Protein AF-A0A3L9HUA9-F1 (afdb_monomer_lite)

Radius of gyration: 15.5 Å; chains: 1; bounding box: 36×22×49 Å

Sequence (109 aa):
MTVNRPRAERGAFPPGTEHYGRSLLGAPLIWFPATAASRESGLILAGTHGDENSSVVTLSCALRTLTPSLRRHHVVLCVNPDGCQLGLRANANGVDLNRNFPAANWKEG

Organism: Escherichia coli (NCBI:txid562)

Secondary structure (DSSP, 8-state):
--SB--GGGTTSPPS--EEEEE-TTS-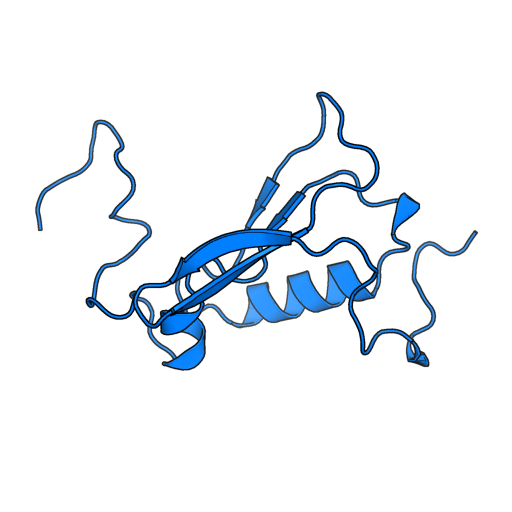EEEEB--TT--TT--EEE--SSTT-HHHHHHHHHHHHHB-GGG--SEEES-S-HHHHHHT-SS-TTS--GGG-S--TT----

Foldseek 3Di:
DDFWDDPVQLPDFDDAKDFPQAAPVGHTQIKHAQPDEDPPAEEDEDALFLLRCVQLVVVSSVRSIGDRNPGHYMYGSHRAVQRVVVNGRAHPVRDNSVLVPPDPPRDDD

InterPro domains:
  IPR000834 Peptidase M14, carboxypeptidase A [PF00246] (36-108)
  IPR000834 Peptidase M14, carboxypeptidase A [PS52035] (1-109)
  IPR043691 Murein peptide amidase A [NF007897] (1-109)

Structure (mmCIF, N/CA/C/O backbone):
data_AF-A0A3L9HUA9-F1
#
_entry.id   AF-A0A3L9HUA9-F1
#
loop_
_atom_site.group_PDB
_atom_site.id
_atom_site.type_symbol
_atom_site.label_atom_id
_atom_site.label_alt_id
_atom_site.label_comp_id
_atom_site.label_asym_id
_atom_site.label_entity_id
_atom_site.label_seq_id
_atom_site.pdbx_PDB_ins_code
_atom_site.Cartn_x
_atom_site.Cartn_y
_atom_site.Cartn_z
_atom_site.occupancy
_atom_site.B_iso_or_equiv
_atom_site.auth_seq_id
_atom_site.auth_comp_id
_atom_site.auth_asym_id
_atom_site.auth_atom_id
_atom_site.pdbx_PDB_model_num
ATOM 1 N N . MET A 1 1 ? -16.691 6.354 23.408 1.00 66.69 1 MET A N 1
ATOM 2 C CA . MET A 1 1 ? -15.641 5.523 22.771 1.00 66.69 1 MET A CA 1
ATOM 3 C C . MET A 1 1 ? -14.468 6.419 22.409 1.00 66.69 1 MET A C 1
ATOM 5 O O . MET A 1 1 ? -14.712 7.552 22.011 1.00 66.69 1 MET A O 1
ATOM 9 N N . THR A 1 2 ? -13.224 5.965 22.569 1.00 92.69 2 THR A N 1
ATOM 10 C CA . THR A 1 2 ? -12.047 6.750 22.166 1.00 92.69 2 THR A CA 1
ATOM 11 C C . THR A 1 2 ? -11.845 6.682 20.652 1.00 92.69 2 THR A C 1
ATOM 13 O O . THR A 1 2 ? -12.044 5.639 20.028 1.00 92.69 2 THR A O 1
ATOM 16 N N . VAL A 1 3 ? -11.436 7.802 20.050 1.00 96.75 3 VAL A N 1
ATOM 17 C CA . VAL A 1 3 ? -11.141 7.876 18.605 1.00 96.75 3 VAL A CA 1
ATOM 18 C C . VAL A 1 3 ? -9.875 7.089 18.255 1.00 96.75 3 VAL A C 1
ATOM 20 O O . VAL A 1 3 ? -9.780 6.499 17.182 1.00 96.75 3 VAL A O 1
ATOM 23 N N . ASN A 1 4 ? -8.924 7.042 19.190 1.00 98.31 4 ASN A N 1
ATOM 24 C CA . ASN A 1 4 ? -7.630 6.403 19.011 1.00 98.31 4 ASN A CA 1
ATOM 25 C C . ASN A 1 4 ? -7.447 5.240 19.994 1.00 98.31 4 ASN A C 1
ATOM 27 O O . ASN A 1 4 ? -7.799 5.349 21.173 1.00 98.31 4 ASN A O 1
ATOM 31 N N . ARG A 1 5 ? -6.803 4.170 19.523 1.00 97.94 5 ARG A N 1
ATOM 32 C CA . ARG A 1 5 ? -6.281 3.072 20.345 1.00 97.94 5 ARG A CA 1
ATOM 33 C C . ARG A 1 5 ? -5.233 3.582 21.344 1.00 97.94 5 ARG A C 1
ATOM 35 O O . ARG A 1 5 ? -4.486 4.511 21.002 1.00 97.94 5 ARG A O 1
ATOM 42 N N . PRO A 1 6 ? -5.098 2.981 22.538 1.00 98.12 6 PRO A N 1
ATOM 43 C CA . PRO A 1 6 ? -4.023 3.303 23.476 1.00 98.12 6 PRO A CA 1
ATOM 44 C C . PRO A 1 6 ? -2.648 3.208 22.811 1.00 98.12 6 PRO A C 1
ATOM 46 O O . PRO A 1 6 ? -2.394 2.289 22.037 1.00 98.12 6 PRO A O 1
ATOM 49 N N . ARG A 1 7 ? -1.740 4.154 23.093 1.00 98.25 7 ARG A N 1
ATOM 50 C CA . ARG A 1 7 ? -0.417 4.206 22.437 1.00 98.25 7 ARG A CA 1
ATOM 51 C C . ARG A 1 7 ? 0.388 2.915 22.631 1.00 98.25 7 ARG A C 1
ATOM 53 O O . ARG A 1 7 ? 1.042 2.482 21.689 1.00 98.25 7 ARG A O 1
ATOM 60 N N . ALA A 1 8 ? 0.297 2.305 23.814 1.00 98.38 8 ALA A N 1
ATOM 61 C CA . ALA A 1 8 ? 0.991 1.064 24.164 1.00 98.38 8 ALA A CA 1
ATOM 62 C C . ALA A 1 8 ? 0.590 -0.135 23.283 1.00 98.38 8 ALA A C 1
ATOM 64 O O . ALA A 1 8 ? 1.370 -1.063 23.120 1.00 98.38 8 ALA A O 1
ATOM 65 N N . GLU A 1 9 ? -0.590 -0.099 22.664 1.00 97.75 9 GLU A N 1
ATOM 66 C CA . GLU A 1 9 ? -1.117 -1.214 21.876 1.00 97.75 9 GLU A CA 1
ATOM 67 C C . GLU A 1 9 ? -0.851 -1.062 20.373 1.00 97.75 9 GLU A C 1
ATOM 69 O O . GLU A 1 9 ? -1.233 -1.928 19.596 1.00 97.75 9 GLU A O 1
ATOM 74 N N . ARG A 1 10 ? -0.221 0.024 19.906 1.00 98.44 10 ARG A N 1
ATOM 75 C CA . ARG A 1 10 ? -0.107 0.358 18.466 1.00 98.44 10 ARG A CA 1
ATOM 76 C C . ARG A 1 10 ? 1.043 -0.343 17.734 1.00 98.44 10 ARG A C 1
ATOM 78 O O . ARG A 1 10 ? 1.392 0.075 16.630 1.00 98.44 10 ARG A O 1
ATOM 85 N N . GLY A 1 11 ? 1.648 -1.368 18.334 1.00 98.31 11 GLY A N 1
ATOM 86 C CA . GLY A 1 11 ? 2.727 -2.147 17.714 1.00 98.31 11 GLY A CA 1
ATOM 87 C C . GLY A 1 11 ? 2.234 -3.020 16.558 1.00 98.31 11 GLY A C 1
ATOM 88 O O . GLY A 1 11 ? 2.845 -3.036 15.496 1.00 98.31 11 GLY A O 1
ATOM 89 N N . ALA A 1 12 ? 1.085 -3.675 16.736 1.00 98.31 12 ALA A N 1
ATOM 90 C CA . ALA A 1 12 ? 0.468 -4.528 15.723 1.00 98.31 12 ALA A CA 1
ATOM 91 C C . ALA A 1 12 ? -0.652 -3.809 14.955 1.00 98.31 12 ALA A C 1
ATOM 93 O O . ALA A 1 12 ? -1.355 -2.935 15.489 1.00 98.31 12 ALA A O 1
ATOM 94 N N . PHE A 1 13 ? -0.859 -4.225 13.705 1.00 98.38 13 PHE A N 1
ATOM 95 C CA . PHE A 1 13 ? -2.059 -3.871 12.954 1.00 98.38 13 PHE A CA 1
ATOM 96 C C . PHE A 1 13 ? -3.309 -4.480 13.601 1.00 98.38 13 PHE A C 1
ATOM 98 O O . PHE A 1 13 ? -3.230 -5.549 14.208 1.00 98.38 13 PHE A O 1
ATOM 105 N N . PRO A 1 14 ? -4.470 -3.807 13.510 1.00 95.81 14 PRO A N 1
ATOM 106 C CA . PRO A 1 14 ? -5.731 -4.484 13.788 1.00 95.81 14 PRO A CA 1
ATOM 107 C C . PRO A 1 14 ? -5.932 -5.666 12.809 1.00 95.81 14 PRO A C 1
ATOM 109 O O . PRO A 1 14 ? -5.352 -5.644 11.721 1.00 95.81 14 PRO A O 1
ATOM 112 N N . PRO A 1 15 ? -6.746 -6.679 13.161 1.00 95.44 15 PRO A N 1
ATOM 113 C CA . PRO A 1 15 ? -7.022 -7.824 12.289 1.00 95.44 15 PRO A CA 1
ATOM 114 C C . PRO A 1 15 ? -7.628 -7.436 10.928 1.00 95.44 15 PRO A C 1
ATOM 116 O O . PRO A 1 15 ? -8.140 -6.327 10.760 1.00 95.44 15 PRO A O 1
ATOM 119 N N . GLY A 1 16 ? -7.629 -8.384 9.984 1.00 94.44 16 GLY A N 1
ATOM 120 C CA . GLY A 1 16 ? -8.242 -8.213 8.658 1.00 94.44 16 GLY A CA 1
ATOM 121 C C . GLY A 1 16 ? -7.282 -7.704 7.581 1.00 94.44 16 GLY A C 1
ATOM 122 O O . GLY A 1 16 ? -7.691 -6.963 6.698 1.00 94.44 16 GLY A O 1
ATOM 123 N N . THR A 1 17 ? -5.997 -8.050 7.677 1.00 97.56 17 THR A N 1
ATOM 124 C CA . THR A 1 17 ? -5.061 -7.875 6.560 1.00 97.56 17 THR A CA 1
ATOM 125 C C . THR A 1 17 ? -5.328 -8.933 5.494 1.00 97.56 17 THR A C 1
ATOM 127 O O . THR A 1 17 ? -5.606 -10.084 5.824 1.00 97.56 17 THR A O 1
ATOM 130 N N . GLU A 1 18 ? -5.191 -8.563 4.227 1.00 98.56 18 GLU A N 1
ATOM 131 C CA . GLU A 1 18 ? -5.366 -9.466 3.091 1.00 98.56 18 GLU A CA 1
ATOM 132 C C . GLU A 1 18 ? -4.245 -9.279 2.065 1.00 98.56 18 GLU A C 1
ATOM 134 O O . GLU A 1 18 ? -3.539 -8.265 2.065 1.00 98.56 18 GLU A O 1
ATOM 139 N N . HIS A 1 19 ? -4.073 -10.262 1.178 1.00 98.62 19 HIS A N 1
ATOM 140 C CA . HIS A 1 19 ? -3.104 -10.209 0.085 1.00 98.62 19 HIS A CA 1
ATOM 141 C C . HIS A 1 19 ? -3.830 -10.072 -1.253 1.00 98.62 19 HIS A C 1
ATOM 143 O O . HIS A 1 19 ? -4.748 -10.839 -1.529 1.00 98.62 19 HIS A O 1
ATOM 149 N N . TYR A 1 20 ? -3.394 -9.136 -2.095 1.00 98.56 20 TYR A N 1
ATOM 150 C CA . TYR A 1 20 ? -3.956 -8.921 -3.435 1.00 98.56 20 TYR A CA 1
ATOM 151 C C . TYR A 1 20 ? -2.999 -9.325 -4.566 1.00 98.56 20 TYR A C 1
ATOM 153 O O . TYR A 1 20 ? -3.291 -9.116 -5.740 1.00 98.56 20 TYR A O 1
ATOM 161 N N . GLY A 1 21 ? -1.850 -9.914 -4.226 1.00 98.62 21 GLY A N 1
ATOM 162 C CA . GLY A 1 21 ? -0.885 -10.407 -5.199 1.00 98.62 21 GLY A CA 1
ATOM 163 C C . GLY A 1 21 ? 0.498 -10.621 -4.599 1.00 98.62 21 GLY A C 1
ATOM 164 O O . GLY A 1 21 ? 0.663 -10.732 -3.380 1.00 98.62 21 GLY A O 1
ATOM 165 N N . ARG A 1 22 ? 1.499 -10.668 -5.477 1.00 98.81 22 ARG A N 1
ATOM 166 C CA . ARG A 1 22 ? 2.917 -10.723 -5.121 1.00 98.81 22 ARG A CA 1
ATOM 167 C C . ARG A 1 22 ? 3.705 -9.729 -5.962 1.00 98.81 22 ARG A C 1
ATOM 169 O O . ARG A 1 22 ? 3.343 -9.468 -7.107 1.00 98.81 22 ARG A O 1
ATOM 176 N N . SER A 1 23 ? 4.755 -9.177 -5.373 1.00 98.81 23 SER A N 1
ATOM 177 C CA . SER A 1 23 ? 5.747 -8.370 -6.069 1.00 98.81 23 SER A CA 1
ATOM 178 C C . SER A 1 23 ? 6.628 -9.240 -6.967 1.00 98.81 23 SER A C 1
ATOM 180 O O . SER A 1 23 ? 6.525 -10.471 -6.957 1.00 98.81 23 SER A O 1
ATOM 182 N N . LEU A 1 24 ? 7.517 -8.604 -7.730 1.00 98.62 24 LEU A N 1
ATOM 183 C CA . LEU A 1 24 ? 8.405 -9.311 -8.646 1.00 98.62 24 LEU A CA 1
ATOM 184 C C . LEU A 1 24 ? 9.377 -10.226 -7.891 1.00 98.62 24 LEU A C 1
ATOM 186 O O . LEU A 1 24 ? 9.596 -11.360 -8.307 1.00 98.62 24 LEU A O 1
ATOM 190 N N . LEU A 1 25 ? 9.914 -9.759 -6.761 1.00 98.69 25 LEU A N 1
ATOM 191 C CA . LEU A 1 25 ? 10.805 -10.552 -5.909 1.00 98.69 25 LEU A CA 1
ATOM 192 C C . LEU A 1 25 ? 10.050 -11.506 -4.965 1.00 98.69 25 LEU A C 1
ATOM 194 O O . LEU A 1 25 ? 10.666 -12.207 -4.165 1.00 98.69 25 LEU A O 1
ATOM 198 N N . GLY A 1 26 ? 8.718 -11.564 -5.062 1.00 98.62 26 GLY A N 1
ATOM 199 C CA . GLY A 1 26 ? 7.881 -12.529 -4.352 1.00 98.62 26 GLY A CA 1
ATOM 200 C C . GLY A 1 26 ? 7.335 -12.066 -3.000 1.00 98.62 26 GLY A C 1
ATOM 201 O O . GLY A 1 26 ? 6.662 -12.857 -2.333 1.00 98.62 26 GLY A O 1
ATOM 202 N N . ALA A 1 27 ? 7.558 -10.810 -2.598 1.00 98.69 27 ALA A N 1
ATOM 203 C CA . ALA A 1 27 ? 6.943 -10.244 -1.399 1.00 98.69 27 ALA A CA 1
ATOM 204 C C . ALA A 1 27 ? 5.410 -10.154 -1.565 1.00 98.69 27 ALA A C 1
ATOM 206 O O . ALA A 1 27 ? 4.920 -9.895 -2.667 1.00 98.69 27 ALA A O 1
ATOM 207 N N . PRO A 1 28 ? 4.611 -10.370 -0.506 1.00 98.75 28 PRO A N 1
ATOM 208 C CA . PRO A 1 28 ? 3.163 -10.236 -0.599 1.00 98.75 28 PRO A CA 1
ATOM 209 C C . PRO A 1 28 ? 2.766 -8.777 -0.845 1.00 98.75 28 PRO A C 1
ATOM 211 O O . PRO A 1 28 ? 3.259 -7.861 -0.187 1.00 98.75 28 PRO A O 1
ATOM 214 N N . LEU A 1 29 ? 1.816 -8.569 -1.754 1.00 98.88 29 LEU A N 1
ATOM 215 C CA . LEU A 1 29 ? 1.141 -7.286 -1.903 1.00 98.88 29 LEU A CA 1
ATOM 216 C C . LEU A 1 29 ? -0.027 -7.239 -0.917 1.00 98.88 29 LEU A C 1
ATOM 218 O O . LEU A 1 29 ? -0.966 -8.027 -1.027 1.00 98.88 29 LEU A O 1
ATOM 222 N N . ILE A 1 30 ? 0.060 -6.346 0.070 1.00 98.81 30 ILE A N 1
ATOM 223 C CA . ILE A 1 30 ? -0.819 -6.332 1.247 1.00 98.81 30 ILE A CA 1
ATOM 224 C C . ILE A 1 30 ? -1.799 -5.162 1.180 1.00 98.81 30 ILE A C 1
ATOM 226 O O . ILE A 1 30 ? -1.409 -4.025 0.902 1.00 98.81 30 ILE A O 1
ATOM 230 N N . TRP A 1 31 ? -3.061 -5.423 1.512 1.00 98.75 31 TRP A N 1
ATOM 231 C CA . TRP A 1 31 ? -4.078 -4.390 1.677 1.00 98.75 31 TRP A CA 1
ATOM 232 C C . TRP A 1 31 ? -4.952 -4.639 2.911 1.00 98.75 31 TRP A C 1
ATOM 234 O O . TRP A 1 31 ? -4.997 -5.737 3.464 1.00 98.75 31 TRP A O 1
ATOM 244 N N . PHE A 1 32 ? -5.634 -3.585 3.356 1.00 98.69 32 PHE A N 1
ATOM 245 C CA . PHE A 1 32 ? -6.519 -3.584 4.517 1.00 98.69 32 PHE A CA 1
ATOM 246 C C . PHE A 1 32 ? -7.919 -3.131 4.077 1.00 98.69 32 PHE A C 1
ATOM 248 O O . PHE A 1 32 ? -8.167 -1.919 3.963 1.00 98.69 32 PHE A O 1
ATOM 255 N N . PRO A 1 33 ? -8.855 -4.066 3.828 1.00 98.44 33 PRO A N 1
ATOM 256 C CA . PRO A 1 33 ? -10.224 -3.745 3.438 1.00 98.44 33 PRO A CA 1
ATOM 257 C C . PRO A 1 33 ? -10.921 -2.875 4.486 1.00 98.44 33 PRO A C 1
ATOM 259 O O . PRO A 1 33 ? -10.694 -3.069 5.682 1.00 98.44 33 PRO A O 1
ATOM 262 N N . ALA A 1 34 ? -11.730 -1.886 4.081 1.00 98.06 34 ALA A N 1
ATOM 263 C CA . ALA A 1 34 ? -12.568 -1.102 4.998 1.00 98.06 34 ALA A CA 1
ATOM 264 C C . ALA A 1 34 ? -13.413 -2.031 5.887 1.00 98.06 34 ALA A C 1
ATOM 266 O O . ALA A 1 34 ? -13.912 -3.045 5.410 1.00 98.06 34 ALA A O 1
ATOM 267 N N . THR A 1 35 ? -13.577 -1.700 7.172 1.00 95.06 35 THR A N 1
ATOM 268 C CA . THR A 1 35 ? -14.263 -2.594 8.129 1.00 95.06 35 THR A CA 1
ATOM 269 C C . THR A 1 35 ? -15.740 -2.800 7.801 1.00 95.06 35 THR A C 1
ATOM 271 O O . THR A 1 35 ? -16.274 -3.876 8.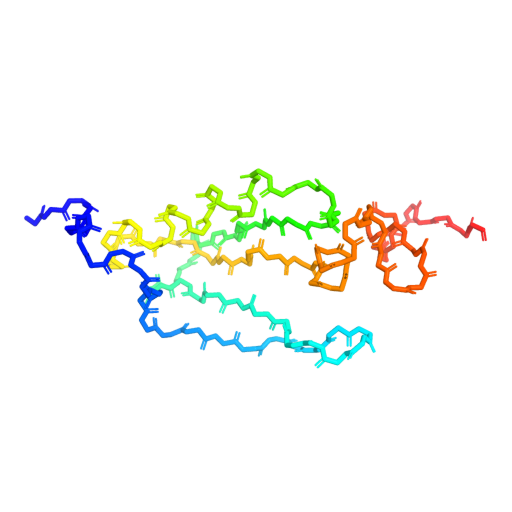043 1.00 95.06 35 THR A O 1
ATOM 274 N N . ALA A 1 36 ? -16.384 -1.785 7.225 1.00 94.69 36 ALA A N 1
ATOM 275 C CA . ALA A 1 36 ? -17.722 -1.857 6.653 1.00 94.69 36 ALA A CA 1
ATOM 276 C C . ALA A 1 36 ? -17.749 -1.000 5.381 1.00 94.69 36 ALA A C 1
ATOM 278 O O . ALA A 1 36 ? -18.090 0.185 5.426 1.00 94.69 36 ALA A O 1
ATOM 279 N N . ALA A 1 37 ? -17.292 -1.583 4.269 1.00 97.06 37 ALA A N 1
ATOM 280 C CA . ALA A 1 37 ? -17.238 -0.895 2.985 1.00 97.06 37 ALA A CA 1
ATOM 281 C C . ALA A 1 37 ? -18.643 -0.478 2.515 1.00 97.06 37 ALA A C 1
ATOM 283 O O . ALA A 1 37 ? -19.614 -1.216 2.685 1.00 97.06 37 ALA A O 1
ATOM 284 N N . SER A 1 38 ? -18.752 0.706 1.918 1.00 97.75 38 SER A N 1
ATOM 285 C CA . SER A 1 38 ? -19.990 1.231 1.337 1.00 97.75 38 SER A CA 1
ATOM 286 C C . SER A 1 38 ? -19.709 1.924 0.003 1.00 97.75 38 SER A C 1
ATOM 288 O O . SER A 1 38 ? -18.570 1.974 -0.456 1.00 97.75 38 SER A O 1
ATOM 290 N N . ARG A 1 39 ? -20.743 2.507 -0.617 1.00 98.06 39 ARG A N 1
ATOM 291 C CA . ARG A 1 39 ? -20.595 3.313 -1.841 1.00 98.06 39 ARG A CA 1
ATOM 292 C C . ARG A 1 39 ? -19.635 4.502 -1.675 1.00 98.06 39 ARG A C 1
ATOM 294 O O . ARG A 1 39 ? -19.051 4.944 -2.654 1.00 98.06 39 ARG A O 1
ATOM 301 N N . GLU A 1 40 ? -19.459 4.979 -0.444 1.00 98.12 40 GLU A N 1
ATOM 302 C CA . GLU A 1 40 ? -18.577 6.101 -0.096 1.00 98.12 40 GLU A CA 1
ATOM 303 C C . GLU A 1 40 ? -17.133 5.653 0.210 1.00 98.12 40 GLU A C 1
ATOM 305 O O . GLU A 1 40 ? -16.257 6.467 0.517 1.00 98.12 40 GLU A O 1
ATOM 310 N N . SER A 1 41 ? -16.853 4.347 0.186 1.00 98.69 41 SER A N 1
ATOM 311 C CA . SER A 1 41 ? -15.525 3.823 0.491 1.00 98.69 41 SER A CA 1
ATOM 312 C C . SER A 1 41 ? -14.547 4.072 -0.655 1.00 98.69 41 SER A C 1
ATOM 314 O O . SER A 1 41 ? -14.546 3.374 -1.661 1.00 98.69 41 SER A O 1
ATOM 316 N N . GLY A 1 42 ? -13.657 5.045 -0.465 1.00 98.75 42 GLY A N 1
ATOM 317 C CA . GLY A 1 42 ? -12.455 5.210 -1.283 1.00 98.75 42 GLY A CA 1
ATOM 318 C C . GLY A 1 42 ? -11.300 4.256 -0.938 1.00 98.75 42 GLY A C 1
ATOM 319 O O . GLY A 1 42 ? -11.389 3.406 -0.043 1.00 98.75 42 GLY A O 1
ATOM 320 N N . LEU A 1 43 ? -10.182 4.461 -1.636 1.00 98.81 43 LEU A N 1
ATOM 321 C CA . LEU A 1 43 ? -8.917 3.744 -1.478 1.00 98.81 43 LEU A CA 1
ATOM 322 C C . LEU A 1 43 ? -7.790 4.741 -1.183 1.00 98.81 43 LEU A C 1
ATOM 324 O O . LEU A 1 43 ? -7.604 5.706 -1.920 1.00 98.81 43 LEU A O 1
ATOM 328 N N . ILE A 1 44 ? -7.033 4.490 -0.117 1.00 98.88 44 ILE A N 1
ATOM 329 C CA . ILE A 1 44 ? -5.852 5.272 0.257 1.00 98.88 44 ILE A CA 1
ATOM 330 C C . ILE A 1 44 ? -4.611 4.437 -0.067 1.00 98.88 44 ILE A C 1
ATOM 332 O O . ILE A 1 44 ? -4.462 3.321 0.436 1.00 98.88 44 ILE A O 1
ATOM 336 N N . LEU A 1 45 ? -3.730 4.981 -0.905 1.00 98.69 45 LEU A N 1
ATOM 337 C CA . LEU A 1 45 ? -2.503 4.333 -1.368 1.00 98.69 45 LEU A CA 1
ATOM 338 C C . LEU A 1 45 ? -1.271 5.093 -0.868 1.00 98.69 45 LEU A C 1
ATOM 340 O O . LEU A 1 45 ? -1.290 6.321 -0.781 1.00 98.69 45 LEU A O 1
ATOM 344 N N . ALA A 1 46 ? -0.195 4.362 -0.597 1.00 98.75 46 ALA A N 1
ATOM 345 C CA . ALA A 1 46 ? 1.137 4.905 -0.355 1.00 98.75 46 ALA A CA 1
ATOM 346 C C . ALA A 1 46 ? 2.220 3.979 -0.939 1.00 98.75 46 ALA A C 1
ATOM 348 O O . ALA A 1 46 ? 1.949 2.829 -1.300 1.00 98.75 46 ALA A O 1
ATOM 349 N N . GLY A 1 47 ? 3.450 4.492 -1.044 1.00 98.50 47 GLY A N 1
ATOM 350 C CA . GLY A 1 47 ? 4.615 3.718 -1.482 1.00 98.50 47 GLY A CA 1
ATOM 351 C C . GLY A 1 47 ? 4.523 3.215 -2.923 1.00 98.50 47 GLY A C 1
ATOM 352 O O . GLY A 1 47 ? 4.878 2.068 -3.187 1.00 98.50 47 GLY A O 1
ATOM 353 N N . THR A 1 48 ? 4.002 4.031 -3.848 1.00 98.81 48 THR A N 1
ATOM 354 C CA . THR A 1 48 ? 4.107 3.748 -5.293 1.00 98.81 48 THR A CA 1
ATOM 355 C C . THR A 1 48 ? 5.564 3.796 -5.738 1.00 98.81 48 THR A C 1
ATOM 357 O O . THR A 1 48 ? 6.012 2.912 -6.467 1.00 98.81 48 THR A O 1
ATOM 360 N N . HIS A 1 49 ? 6.319 4.778 -5.242 1.00 98.81 49 HIS A N 1
ATOM 361 C CA . HIS A 1 49 ? 7.775 4.771 -5.298 1.00 98.81 49 HIS A CA 1
ATOM 362 C C . HIS A 1 49 ? 8.340 4.314 -3.953 1.00 98.81 49 HIS A C 1
ATOM 364 O O . HIS A 1 49 ? 7.809 4.665 -2.898 1.00 98.81 49 HIS A O 1
ATOM 370 N N . GLY A 1 50 ? 9.396 3.505 -3.986 1.00 98.19 50 GLY A N 1
ATOM 371 C CA . GLY A 1 50 ? 9.953 2.880 -2.787 1.00 98.19 50 GLY A CA 1
ATOM 372 C C . GLY A 1 50 ? 10.832 3.790 -1.926 1.00 98.19 50 GLY A C 1
ATOM 373 O O . GLY A 1 50 ? 11.094 3.486 -0.766 1.00 98.19 50 GLY A O 1
ATOM 374 N N . ASP A 1 51 ? 11.266 4.931 -2.453 1.00 97.69 51 ASP A N 1
ATOM 375 C CA . ASP A 1 51 ? 12.017 5.953 -1.721 1.00 97.69 51 ASP A CA 1
ATOM 376 C C . ASP A 1 51 ? 11.108 6.968 -0.991 1.00 97.69 51 ASP A C 1
ATOM 378 O O . ASP A 1 51 ? 11.559 7.677 -0.089 1.00 97.69 51 ASP A O 1
ATOM 382 N N . GLU A 1 52 ? 9.800 6.979 -1.269 1.00 97.38 52 GLU A N 1
ATOM 383 C CA . GLU A 1 52 ? 8.796 7.877 -0.668 1.00 97.38 52 GLU A CA 1
ATOM 384 C C . GLU A 1 52 ? 8.271 7.380 0.706 1.00 97.38 52 GLU A C 1
ATOM 386 O O . GLU A 1 52 ? 7.069 7.348 0.996 1.00 97.38 52 GLU A O 1
ATOM 391 N N . ASN A 1 53 ? 9.194 7.002 1.595 1.00 96.12 53 ASN A N 1
ATOM 392 C CA . ASN A 1 53 ? 8.924 6.229 2.818 1.00 96.12 53 ASN A CA 1
ATOM 393 C C . ASN A 1 53 ? 8.114 6.949 3.911 1.00 96.12 53 ASN A C 1
ATOM 395 O O . ASN A 1 53 ? 7.443 6.301 4.721 1.00 96.12 53 ASN A O 1
ATOM 399 N N . SER A 1 54 ? 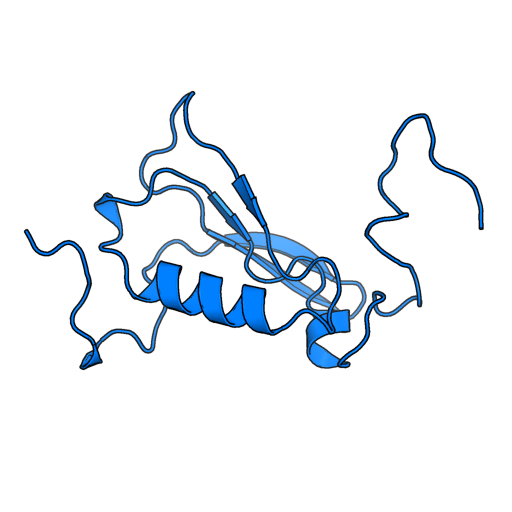8.152 8.282 3.968 1.00 98.31 54 SER A N 1
ATOM 400 C CA . SER A 1 54 ? 7.481 9.049 5.031 1.00 98.31 54 SER A CA 1
ATOM 401 C C . SER A 1 54 ? 5.965 8.820 5.039 1.00 98.31 54 SER A C 1
ATOM 403 O O . SER A 1 54 ? 5.357 8.666 6.104 1.00 98.31 54 SER A O 1
ATOM 405 N N . SER A 1 55 ? 5.361 8.728 3.852 1.00 97.94 55 SER A N 1
ATOM 406 C CA . SER A 1 55 ? 3.928 8.489 3.666 1.00 97.94 55 SER A CA 1
ATOM 407 C C . SER A 1 55 ? 3.519 7.072 4.085 1.00 97.94 55 SER A C 1
ATOM 409 O O . SER A 1 55 ? 2.531 6.913 4.803 1.00 97.94 55 SER A O 1
ATOM 411 N N . VAL A 1 56 ? 4.326 6.060 3.743 1.00 98.69 56 VAL A N 1
ATOM 412 C CA . VAL A 1 56 ? 4.136 4.651 4.132 1.00 98.69 56 VAL A CA 1
ATOM 413 C C . VAL A 1 56 ? 4.087 4.517 5.654 1.00 98.69 56 VAL A C 1
ATOM 415 O O . VAL A 1 56 ? 3.150 3.940 6.216 1.00 98.69 56 VAL A O 1
ATOM 418 N N . VAL A 1 57 ? 5.068 5.107 6.346 1.00 98.75 57 VAL A N 1
ATOM 419 C CA . VAL A 1 57 ? 5.141 5.077 7.814 1.00 98.75 57 VAL A CA 1
ATOM 420 C C . VAL A 1 57 ? 3.988 5.863 8.437 1.00 98.75 57 VAL A C 1
ATOM 422 O O . VAL A 1 57 ? 3.363 5.384 9.385 1.00 98.75 57 VAL A O 1
ATOM 425 N N . THR A 1 58 ? 3.657 7.035 7.893 1.00 98.88 58 THR A N 1
ATOM 426 C CA . THR A 1 58 ? 2.566 7.881 8.403 1.00 98.88 58 THR A CA 1
ATOM 427 C C . THR A 1 58 ? 1.216 7.177 8.287 1.00 98.88 58 THR A C 1
ATOM 429 O O . THR A 1 58 ? 0.466 7.115 9.264 1.00 98.88 58 THR A O 1
ATOM 432 N N . LEU A 1 59 ? 0.927 6.568 7.136 1.00 98.81 59 LEU A N 1
ATOM 433 C CA . LEU A 1 59 ? -0.311 5.829 6.904 1.00 98.81 59 LEU A CA 1
ATOM 434 C C . LEU A 1 59 ? -0.377 4.555 7.759 1.00 98.81 59 LEU A C 1
ATOM 436 O O . LEU A 1 59 ? -1.422 4.261 8.339 1.00 98.81 59 LEU A O 1
ATOM 440 N N . SER A 1 60 ? 0.747 3.852 7.932 1.00 98.81 60 SER A N 1
ATOM 441 C CA . SER A 1 60 ? 0.862 2.719 8.863 1.00 98.81 60 SER A CA 1
ATOM 442 C C . SER A 1 60 ? 0.556 3.139 10.304 1.00 98.81 60 SER A C 1
ATOM 444 O O . SER A 1 60 ? -0.206 2.471 11.006 1.00 98.81 60 SER A O 1
ATOM 446 N N . CYS A 1 61 ? 1.106 4.272 10.752 1.00 98.81 61 CYS A N 1
ATOM 447 C CA . CYS A 1 61 ? 0.834 4.836 12.072 1.00 98.81 61 CYS A CA 1
ATOM 448 C C . CYS A 1 61 ? -0.638 5.228 12.234 1.00 98.81 61 CYS A C 1
ATOM 450 O O . CYS A 1 61 ? -1.226 4.918 13.272 1.00 98.81 61 CYS A O 1
ATOM 452 N N . ALA A 1 62 ? -1.244 5.864 11.228 1.00 98.69 62 ALA A N 1
ATOM 453 C CA . ALA A 1 62 ? -2.661 6.218 11.240 1.00 98.69 62 ALA A CA 1
ATOM 454 C C . ALA A 1 62 ? -3.546 4.964 11.343 1.00 98.69 62 ALA A C 1
ATOM 456 O O . ALA A 1 62 ? -4.410 4.892 12.218 1.00 98.69 62 ALA A O 1
ATOM 457 N N . LEU A 1 63 ? -3.261 3.936 10.536 1.00 98.56 63 LEU A N 1
ATOM 458 C CA . LEU A 1 63 ? -3.982 2.662 10.533 1.00 98.56 63 LEU A CA 1
ATOM 459 C C . LEU A 1 63 ? -3.873 1.908 11.871 1.00 98.56 63 LEU A C 1
ATOM 461 O O . LEU A 1 63 ? -4.851 1.319 12.326 1.00 98.56 63 LEU A O 1
ATOM 465 N N . ARG A 1 64 ? -2.706 1.942 12.530 1.00 98.69 64 ARG A N 1
ATOM 466 C CA . ARG A 1 64 ? -2.499 1.342 13.865 1.00 98.69 64 ARG A CA 1
ATOM 467 C C . ARG A 1 64 ? -3.068 2.184 15.010 1.00 98.69 64 ARG A C 1
ATOM 469 O O . ARG A 1 64 ? -3.242 1.672 16.114 1.00 98.69 64 ARG A O 1
ATOM 476 N N . THR A 1 65 ? -3.337 3.466 14.766 1.00 98.69 65 THR A N 1
ATOM 477 C CA . THR A 1 65 ? -3.805 4.423 15.778 1.00 98.69 65 THR A CA 1
ATOM 478 C C . THR A 1 65 ? -5.321 4.529 15.826 1.00 98.69 65 THR A C 1
ATOM 480 O O . THR A 1 65 ? -5.876 4.521 16.923 1.00 98.69 65 THR A O 1
ATOM 483 N N . LEU A 1 66 ? -5.987 4.646 14.678 1.00 98.44 66 LEU A N 1
ATOM 484 C CA . LEU A 1 66 ? -7.432 4.847 14.610 1.00 98.44 66 LEU A CA 1
ATOM 485 C C . LEU A 1 66 ? -8.179 3.631 15.179 1.00 98.44 66 LEU A C 1
ATOM 487 O O . LEU A 1 66 ? -7.814 2.483 14.916 1.00 98.44 66 LEU A O 1
ATOM 491 N N . THR A 1 67 ? -9.250 3.871 15.936 1.00 97.94 67 THR A N 1
ATOM 492 C CA . THR A 1 67 ? -10.166 2.803 16.356 1.00 97.94 67 THR A CA 1
ATOM 493 C C . THR A 1 67 ? -10.736 2.096 15.110 1.00 97.94 67 THR A C 1
ATOM 495 O O . THR A 1 67 ? -11.358 2.765 14.281 1.00 97.94 67 THR A O 1
ATOM 498 N N . PRO A 1 68 ? -10.561 0.766 14.937 1.00 97.25 68 PRO A N 1
ATOM 499 C CA . PRO A 1 68 ? -10.818 0.094 13.654 1.00 97.25 68 PRO A CA 1
ATOM 500 C C . PRO A 1 68 ? -12.237 0.260 13.090 1.00 97.25 68 PRO A C 1
ATOM 502 O O . PRO A 1 68 ? -12.407 0.369 11.876 1.00 97.25 68 PRO A O 1
ATOM 505 N N . SER A 1 69 ? -13.254 0.334 13.953 1.00 96.56 69 SER A N 1
ATOM 506 C CA . SER A 1 69 ? -14.656 0.527 13.552 1.00 96.56 69 SER A CA 1
ATOM 507 C C . SER A 1 69 ? -14.937 1.879 12.883 1.00 96.56 69 SER A C 1
ATOM 509 O O . SER A 1 69 ? -15.963 2.030 12.228 1.00 96.56 69 SER A O 1
ATOM 511 N N . LEU A 1 70 ? -14.033 2.857 13.007 1.00 97.12 70 LEU A N 1
ATOM 512 C CA . LEU A 1 70 ? -14.175 4.183 12.397 1.00 97.12 70 LEU A CA 1
ATOM 513 C C . LEU A 1 70 ? -13.580 4.268 10.982 1.00 97.12 70 LEU A C 1
ATOM 515 O O . LEU A 1 70 ? -13.745 5.282 10.306 1.00 97.12 70 LEU A O 1
ATOM 519 N N . ARG A 1 71 ? -12.876 3.232 10.513 1.00 97.75 71 ARG A N 1
ATOM 520 C CA . ARG A 1 71 ? -12.183 3.250 9.220 1.00 97.75 71 ARG A CA 1
ATOM 521 C C . ARG A 1 71 ? -13.151 3.028 8.053 1.00 97.75 71 ARG A C 1
ATOM 523 O O . ARG A 1 71 ? -13.638 1.922 7.845 1.00 97.75 71 ARG A O 1
ATOM 530 N N . ARG A 1 72 ? -13.370 4.077 7.253 1.00 98.19 72 ARG A N 1
ATOM 531 C CA . ARG A 1 72 ? -14.302 4.081 6.104 1.00 98.19 72 ARG A CA 1
ATOM 532 C C . ARG A 1 72 ? -13.683 3.676 4.764 1.00 98.19 72 ARG A C 1
ATOM 534 O O . ARG A 1 72 ? -14.418 3.349 3.837 1.00 98.19 72 ARG A O 1
ATOM 541 N N . HIS A 1 73 ? -12.358 3.707 4.658 1.00 98.75 73 HIS A N 1
ATOM 542 C CA . HIS A 1 73 ? -11.635 3.539 3.396 1.00 98.75 73 HIS A CA 1
ATOM 543 C C . HIS A 1 73 ? -10.696 2.331 3.432 1.00 98.75 73 HIS A C 1
ATOM 545 O O . HIS A 1 73 ? -10.203 1.927 4.496 1.00 98.75 73 HIS A O 1
ATOM 551 N N . HIS A 1 74 ? -10.465 1.760 2.253 1.00 98.75 74 HIS A N 1
ATOM 552 C CA . HIS A 1 74 ? -9.473 0.713 2.034 1.00 98.75 74 HIS A CA 1
ATOM 553 C C . HIS A 1 74 ? -8.067 1.320 2.081 1.00 98.75 74 HIS A C 1
ATOM 555 O O . HIS A 1 74 ? -7.888 2.499 1.768 1.00 98.75 74 HIS A O 1
ATOM 561 N N . VAL A 1 75 ? -7.068 0.529 2.476 1.00 98.88 75 VAL A N 1
ATOM 562 C CA . VAL A 1 75 ? -5.685 1.008 2.616 1.00 98.88 75 VAL A CA 1
ATOM 563 C C . VAL A 1 75 ? -4.700 0.034 1.976 1.00 98.88 75 VAL A C 1
ATOM 565 O O . VAL A 1 75 ? -4.753 -1.160 2.257 1.00 98.88 75 VAL A O 1
ATOM 568 N N . VAL A 1 76 ? -3.756 0.553 1.191 1.00 98.88 76 VAL A N 1
ATOM 569 C CA . VAL A 1 76 ? -2.520 -0.141 0.787 1.00 98.88 76 VAL A CA 1
ATOM 570 C C . VAL A 1 76 ? -1.345 0.688 1.288 1.00 98.88 76 VAL A C 1
ATOM 572 O O . VAL A 1 76 ? -1.231 1.866 0.955 1.00 98.88 76 VAL A O 1
ATOM 575 N N . LEU A 1 77 ? -0.485 0.088 2.112 1.00 98.75 77 LEU A N 1
ATOM 576 C CA . LEU A 1 77 ? 0.614 0.817 2.755 1.00 98.75 77 LEU A CA 1
ATOM 577 C C . LEU A 1 77 ? 1.831 1.006 1.847 1.00 98.75 77 LEU A C 1
ATOM 579 O O . LEU A 1 77 ? 2.433 2.070 1.887 1.00 98.75 77 LEU A O 1
ATOM 583 N N . CYS A 1 78 ? 2.205 -0.007 1.067 1.00 98.75 78 CYS A N 1
ATOM 584 C CA . CYS A 1 78 ? 3.280 0.089 0.078 1.00 98.75 78 CYS A CA 1
ATOM 585 C C . CYS A 1 78 ? 2.847 -0.697 -1.169 1.00 98.75 78 CYS A C 1
ATOM 587 O O . CYS A 1 78 ? 2.642 -1.911 -1.113 1.00 98.75 78 CYS A O 1
ATOM 589 N N . VAL A 1 79 ? 2.652 0.020 -2.277 1.00 98.88 79 VAL A N 1
ATOM 590 C CA . VAL A 1 79 ? 2.354 -0.553 -3.601 1.00 98.88 79 VAL A CA 1
ATOM 591 C C . VAL A 1 79 ? 3.590 -1.256 -4.179 1.00 98.88 79 VAL A C 1
ATOM 593 O O . VAL A 1 79 ? 3.459 -2.276 -4.849 1.00 98.88 79 VAL A O 1
ATOM 596 N N . ASN A 1 80 ? 4.788 -0.745 -3.885 1.00 98.88 80 ASN A N 1
ATOM 597 C CA . ASN A 1 80 ? 6.069 -1.240 -4.386 1.00 98.88 80 ASN A CA 1
ATOM 598 C C . ASN A 1 80 ? 6.961 -1.792 -3.256 1.00 98.88 80 ASN A C 1
ATOM 600 O O . ASN A 1 80 ? 7.956 -1.151 -2.906 1.00 98.88 80 ASN A O 1
ATOM 604 N N . PRO A 1 81 ? 6.638 -2.949 -2.644 1.00 98.81 81 PRO A N 1
ATOM 605 C CA . PRO A 1 81 ? 7.407 -3.457 -1.505 1.00 98.81 81 PRO A CA 1
ATOM 606 C C . PRO A 1 81 ? 8.867 -3.764 -1.860 1.00 98.81 81 PRO A C 1
ATOM 608 O O . PRO A 1 81 ? 9.737 -3.548 -1.021 1.00 98.81 81 PRO A O 1
ATOM 611 N N . ASP A 1 82 ? 9.151 -4.177 -3.099 1.00 98.88 82 ASP A N 1
ATOM 612 C CA . ASP A 1 82 ? 10.523 -4.411 -3.565 1.00 98.88 82 ASP A CA 1
ATOM 613 C C . ASP A 1 82 ? 11.314 -3.095 -3.612 1.00 98.88 82 ASP A C 1
ATOM 615 O O . ASP A 1 82 ? 12.424 -3.019 -3.092 1.00 98.88 82 ASP A O 1
ATOM 619 N N . GLY A 1 83 ? 10.729 -2.030 -4.172 1.00 98.75 83 GLY A N 1
ATOM 620 C CA . GLY A 1 83 ? 11.341 -0.700 -4.161 1.00 98.75 83 GLY A CA 1
ATOM 621 C C . GLY A 1 83 ? 11.523 -0.162 -2.742 1.00 98.75 83 GLY A C 1
ATOM 622 O O . GLY A 1 83 ? 12.598 0.344 -2.428 1.00 98.75 83 GLY A O 1
ATOM 623 N N . CYS A 1 84 ? 10.506 -0.308 -1.877 1.00 98.50 84 CYS A N 1
ATOM 624 C CA . CYS A 1 84 ? 10.556 0.072 -0.458 1.00 98.50 84 CYS A CA 1
ATOM 625 C C . CYS A 1 84 ? 11.756 -0.618 0.236 1.00 98.50 84 CYS A C 1
ATOM 627 O O . CYS A 1 84 ? 12.548 0.031 0.916 1.00 98.50 84 CYS A O 1
ATOM 629 N N . GLN A 1 85 ? 11.927 -1.930 0.024 1.00 98.56 85 GLN A N 1
ATOM 630 C CA . GLN A 1 85 ? 13.031 -2.718 0.584 1.00 98.56 85 GLN A CA 1
ATOM 631 C C . GLN A 1 85 ? 14.406 -2.297 0.044 1.00 98.56 85 GLN A C 1
ATOM 633 O O . GLN A 1 85 ? 15.386 -2.316 0.787 1.00 98.56 85 GLN A O 1
ATOM 638 N N . LEU A 1 86 ? 14.490 -1.944 -1.239 1.00 98.44 86 LEU A N 1
ATOM 639 C CA . LEU A 1 86 ? 15.744 -1.577 -1.902 1.00 98.44 86 LEU A CA 1
ATOM 640 C C . LEU A 1 86 ? 16.095 -0.086 -1.761 1.00 98.44 86 LEU A C 1
ATOM 642 O O . LEU A 1 86 ? 17.184 0.316 -2.161 1.00 98.44 86 LEU A O 1
ATOM 646 N N . GLY A 1 87 ? 15.194 0.740 -1.219 1.00 98.06 87 GLY A N 1
ATOM 647 C CA . GLY A 1 87 ? 15.355 2.196 -1.183 1.00 98.06 87 GLY A CA 1
ATOM 648 C C . GLY A 1 87 ? 15.344 2.832 -2.577 1.00 98.06 87 GLY A C 1
ATOM 649 O O . GLY A 1 87 ? 16.014 3.838 -2.800 1.00 98.06 87 GLY A O 1
ATOM 650 N N . LEU A 1 88 ? 14.622 2.228 -3.525 1.00 98.38 88 LEU A N 1
ATOM 651 C CA . LEU A 1 88 ? 14.567 2.656 -4.921 1.00 98.38 88 LEU A CA 1
ATOM 652 C C . LEU A 1 88 ? 13.223 3.292 -5.257 1.00 98.38 88 LEU A C 1
ATOM 654 O O . LEU A 1 88 ? 12.166 2.795 -4.870 1.00 98.38 88 LEU A O 1
ATOM 658 N N . ARG A 1 89 ? 13.261 4.333 -6.093 1.00 98.69 89 ARG A N 1
ATOM 659 C CA . ARG A 1 89 ? 12.058 4.907 -6.705 1.00 98.69 89 ARG A CA 1
ATOM 660 C C . ARG A 1 89 ? 11.273 3.865 -7.510 1.00 98.69 89 ARG A C 1
ATOM 662 O O . ARG A 1 89 ? 10.057 3.756 -7.381 1.00 98.69 89 ARG A O 1
ATOM 669 N N . ALA A 1 90 ? 11.975 3.120 -8.355 1.00 98.69 90 ALA A N 1
ATOM 670 C CA . ALA A 1 90 ? 11.408 2.120 -9.253 1.00 98.69 90 ALA A CA 1
ATOM 671 C C . ALA A 1 90 ? 11.116 0.780 -8.550 1.00 98.69 90 ALA A C 1
ATOM 673 O O . ALA A 1 90 ? 11.473 0.571 -7.389 1.00 98.69 90 ALA A O 1
ATOM 674 N N . ASN A 1 91 ? 10.455 -0.147 -9.247 1.00 98.62 91 ASN A N 1
ATOM 675 C CA . ASN A 1 91 ? 10.378 -1.546 -8.811 1.00 98.62 91 ASN A CA 1
ATOM 676 C C . ASN A 1 91 ? 11.689 -2.307 -9.112 1.00 98.62 91 ASN A C 1
ATOM 678 O O . ASN A 1 91 ? 12.638 -1.750 -9.664 1.00 98.62 91 ASN A O 1
ATOM 682 N N . ALA A 1 92 ? 11.729 -3.605 -8.805 1.00 98.44 92 ALA A N 1
ATOM 683 C CA . ALA A 1 92 ? 12.905 -4.453 -9.026 1.00 98.44 92 ALA A CA 1
ATOM 684 C C . ALA A 1 92 ? 13.327 -4.641 -10.505 1.00 98.44 92 ALA A C 1
ATOM 686 O O . ALA A 1 92 ? 14.439 -5.094 -10.752 1.00 98.44 92 ALA A O 1
ATOM 687 N N . ASN A 1 93 ? 12.494 -4.255 -11.480 1.00 98.31 93 ASN A N 1
ATOM 688 C CA . ASN A 1 93 ? 12.853 -4.217 -12.907 1.00 9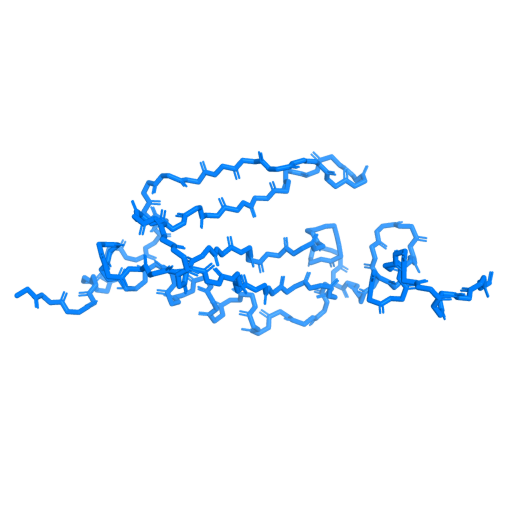8.31 93 ASN A CA 1
ATOM 689 C C . ASN A 1 93 ? 13.358 -2.837 -13.369 1.00 98.31 93 ASN A C 1
ATOM 691 O O . ASN A 1 93 ? 13.545 -2.626 -14.563 1.00 98.31 93 ASN A O 1
ATOM 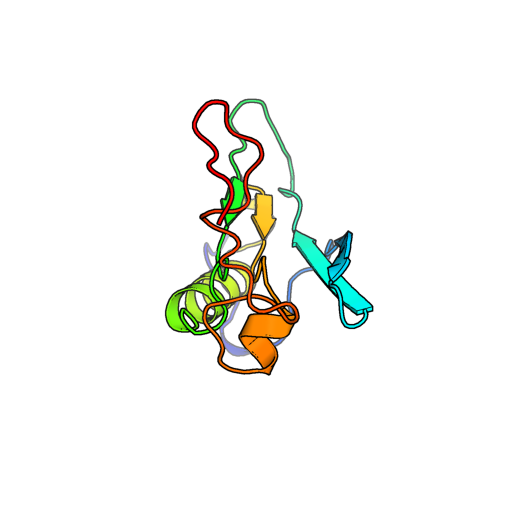695 N N . GLY A 1 94 ? 13.524 -1.867 -12.464 1.00 98.12 94 GLY A N 1
ATOM 696 C CA . GLY A 1 94 ? 13.872 -0.492 -12.838 1.00 98.12 94 GLY A CA 1
ATOM 697 C C . GLY A 1 94 ? 12.713 0.294 -13.465 1.00 98.12 94 GLY A C 1
ATOM 698 O O . GLY A 1 94 ? 12.925 1.390 -13.977 1.00 98.12 94 GLY A O 1
ATOM 699 N N . VAL A 1 95 ? 11.481 -0.221 -13.393 1.00 98.25 95 VAL A N 1
ATOM 700 C CA . VAL A 1 95 ? 10.287 0.443 -13.934 1.00 98.25 95 VAL A CA 1
ATOM 701 C C . VAL A 1 95 ? 9.732 1.450 -12.925 1.00 98.25 95 VAL A C 1
ATOM 703 O O . VAL A 1 95 ? 9.427 1.098 -11.780 1.00 98.25 95 VAL A O 1
ATOM 706 N N . ASP A 1 96 ? 9.535 2.696 -13.363 1.00 98.25 96 ASP A N 1
ATOM 707 C CA . ASP A 1 96 ? 8.723 3.678 -12.637 1.00 98.25 96 ASP A CA 1
ATOM 708 C C . ASP A 1 96 ? 7.249 3.245 -12.700 1.00 98.25 96 ASP A C 1
ATOM 710 O O . ASP A 1 96 ? 6.581 3.383 -13.728 1.00 98.25 96 ASP A O 1
ATOM 714 N N . LEU A 1 97 ? 6.730 2.694 -11.596 1.00 98.38 97 LEU A N 1
ATOM 715 C CA . LEU A 1 97 ? 5.359 2.177 -11.546 1.00 98.38 97 LEU A CA 1
ATOM 716 C C . LEU A 1 97 ? 4.311 3.256 -11.850 1.00 98.38 97 LEU A C 1
ATOM 718 O O . LEU A 1 97 ? 3.283 2.950 -12.449 1.00 98.38 97 LEU A O 1
ATOM 722 N N . ASN A 1 98 ? 4.581 4.523 -11.521 1.00 97.88 98 ASN A N 1
ATOM 723 C CA . ASN A 1 98 ? 3.685 5.642 -11.814 1.00 97.88 98 ASN A CA 1
ATOM 724 C C . ASN A 1 98 ? 3.809 6.152 -13.265 1.00 97.88 98 ASN A C 1
ATOM 726 O O . ASN A 1 98 ? 3.251 7.191 -13.629 1.00 97.88 98 ASN A O 1
ATOM 730 N N . ARG A 1 99 ? 4.554 5.436 -14.107 1.00 97.56 99 ARG A N 1
ATOM 731 C CA . ARG A 1 99 ? 4.553 5.545 -15.571 1.00 97.56 99 ARG A CA 1
ATOM 732 C C . ARG A 1 99 ? 4.147 4.237 -16.250 1.00 97.56 99 ARG A C 1
ATOM 734 O O . ARG A 1 99 ? 4.100 4.189 -17.470 1.00 97.56 99 ARG A O 1
ATOM 741 N N . ASN A 1 100 ? 3.804 3.208 -15.476 1.00 97.69 100 ASN A N 1
ATOM 742 C CA . ASN A 1 100 ? 3.490 1.869 -15.973 1.00 97.69 100 ASN A CA 1
ATOM 743 C C . ASN A 1 100 ? 1.998 1.507 -15.870 1.00 97.69 100 ASN A C 1
ATOM 745 O O . ASN A 1 100 ? 1.620 0.349 -16.037 1.00 97.69 100 ASN A O 1
ATOM 749 N N . PHE A 1 101 ? 1.134 2.477 -15.563 1.00 97.75 101 PHE A N 1
ATOM 750 C CA . PHE A 1 101 ? -0.308 2.259 -15.635 1.00 97.75 101 PHE A CA 1
ATOM 751 C C . PHE A 1 101 ? -0.737 2.134 -17.105 1.00 97.75 101 PHE A C 1
ATOM 753 O O . PHE A 1 101 ? -0.295 2.951 -17.917 1.00 97.75 101 PHE A O 1
ATOM 760 N N . PRO A 1 102 ? -1.630 1.185 -17.450 1.00 97.12 102 PRO A N 1
ATOM 761 C CA . PRO A 1 102 ? -2.124 0.979 -18.814 1.00 97.12 102 PRO A CA 1
ATOM 762 C C . PRO A 1 102 ? -3.172 2.042 -19.192 1.00 97.12 102 PRO A C 1
ATOM 764 O O . PRO A 1 102 ? -4.306 1.740 -19.559 1.00 97.12 102 PRO A O 1
ATOM 767 N N . ALA A 1 103 ? -2.814 3.313 -19.023 1.00 97.31 103 ALA A N 1
ATOM 768 C CA . ALA A 1 103 ? -3.632 4.449 -19.407 1.00 97.31 103 ALA A CA 1
ATOM 769 C C . ALA A 1 103 ? -3.531 4.685 -20.921 1.00 97.31 103 ALA A C 1
ATOM 771 O O . ALA A 1 103 ? -2.525 4.362 -21.546 1.00 97.31 103 ALA A O 1
ATOM 772 N N . ALA A 1 104 ? -4.552 5.306 -21.517 1.00 97.69 104 ALA A N 1
ATOM 773 C CA . ALA A 1 104 ? -4.592 5.567 -22.962 1.00 97.69 104 ALA A CA 1
ATOM 774 C C . ALA A 1 104 ? -3.414 6.421 -23.478 1.00 97.69 104 ALA A C 1
ATOM 776 O O . ALA A 1 104 ? -3.092 6.389 -24.659 1.00 97.69 104 ALA A O 1
ATOM 777 N N . ASN A 1 105 ? -2.783 7.197 -22.596 1.00 96.50 105 ASN A N 1
ATOM 778 C CA . ASN A 1 105 ? -1.635 8.051 -22.889 1.00 96.50 105 ASN A CA 1
ATOM 779 C C . ASN A 1 105 ? -0.289 7.424 -22.491 1.00 96.50 105 ASN A C 1
ATOM 781 O O . ASN A 1 105 ? 0.712 8.144 -22.427 1.00 96.50 105 ASN A O 1
ATOM 785 N N . TRP A 1 106 ? -0.265 6.129 -22.171 1.00 97.25 106 TRP A N 1
ATOM 786 C CA . TRP A 1 106 ? 0.973 5.415 -21.902 1.00 97.25 106 TRP A CA 1
ATOM 787 C C . TRP A 1 106 ? 1.910 5.502 -23.113 1.00 97.25 106 TRP A C 1
ATOM 789 O O . TRP A 1 106 ? 1.468 5.495 -24.263 1.00 97.25 106 TRP A O 1
ATOM 799 N N . LYS A 1 107 ? 3.209 5.626 -22.844 1.00 92.56 107 LYS A N 1
ATOM 800 C CA . LYS A 1 107 ? 4.251 5.686 -23.868 1.00 92.56 107 LYS A CA 1
ATOM 801 C C . LYS A 1 107 ? 5.285 4.620 -23.568 1.00 92.56 107 LYS A C 1
ATOM 803 O O . LYS A 1 107 ? 5.690 4.480 -22.415 1.00 92.56 107 LYS A O 1
ATOM 808 N N . GLU A 1 108 ? 5.716 3.932 -24.617 1.00 86.00 108 GLU A N 1
ATOM 809 C CA . GLU A 1 108 ? 6.892 3.072 -24.562 1.00 86.00 108 GLU A CA 1
ATOM 810 C C . GLU A 1 108 ? 8.112 3.912 -24.161 1.00 86.00 108 GLU A C 1
ATOM 812 O O . GLU A 1 108 ? 8.246 5.071 -24.574 1.00 86.00 108 GLU A O 1
ATOM 817 N N . GLY A 1 109 ? 8.939 3.334 -23.293 1.00 66.56 109 GLY A N 1
ATOM 818 C CA . GLY A 1 109 ? 10.224 3.879 -22.864 1.00 66.56 109 GLY A CA 1
ATOM 819 C C . GLY A 1 109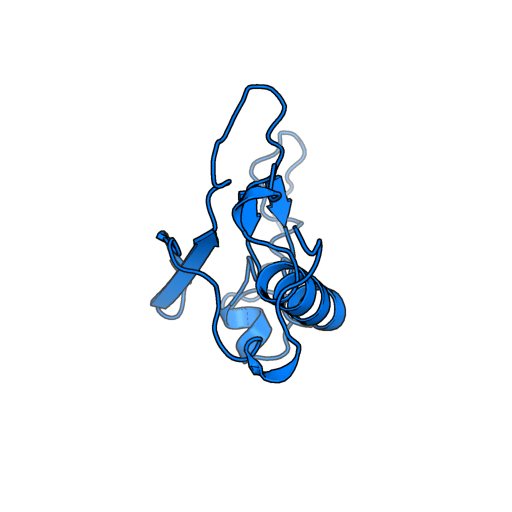 ? 11.373 3.139 -23.521 1.00 66.56 109 GLY A C 1
ATOM 820 O O . GLY A 1 109 ? 11.182 1.945 -23.842 1.00 66.56 109 GLY A O 1
#

pLDDT: mean 97.35, std 4.5, range [66.56, 98.88]